Protein AF-A0A7C1P713-F1 (afdb_monomer)

Solvent-accessible surface area (backbone atoms only — not comparable to full-atom values): 8160 Å² total; per-residue (Å²): 109,71,67,54,64,58,42,69,79,60,76,39,74,68,50,52,26,51,31,21,36,51,12,10,54,49,30,40,51,50,20,54,51,49,48,53,58,60,70,48,85,71,76,75,79,78,76,79,73,86,65,94,50,62,65,63,50,50,50,48,59,51,77,70,28,68,65,59,53,52,40,50,74,19,47,47,43,37,54,49,50,52,47,46,72,76,44,74,49,69,68,54,55,52,49,53,51,52,56,51,56,51,51,51,55,52,49,54,51,48,52,53,49,38,49,71,77,44,63,48,66,40,73,63,51,48,37,52,53,49,47,55,52,26,52,53,33,38,53,54,12,52,54,28,35,51,65,30,76,108

Organism: Thermofilum pendens (NCBI:txid2269)

Sequence (150 aa):
FLLGLGLLRFLSDSVLRALSTVGGAALLLYAVLSVRASLSKSSLPQRLEVVRNPVLLGFSLTALNPYFLAWWMTAGLKLIADILAYSSTLGVLTTAYLMHVWMDFLWLSLVAWLAKEGSLRAPTAARYLQFALALVLVYYGVCFLREGLT

Secondary structure (DSSP, 8-state):
-HHHHHHTTT--HHHHHHHHHHHHHHHHHHHHHHHHHHHS-PPPPS-----S-HHHHHHHHHHT-HHHHHHHHTHHHHHHHHHHHH---HHHHHHHHHHHHHHHHHHHHHHHHHHHHTGGGSHHHHHHHHHHHHHHHHHHHHHHHHHHH-

Mean predicted aligned error: 9.44 Å

pLDDT: mean 76.68, std 10.28, range [46.91, 91.19]

Radius of gyration: 17.89 Å; Cα contacts (8 Å, |Δi|>4): 103; chains: 1; bounding box: 43×24×48 Å

Structure (mmCIF, N/CA/C/O backbone):
data_AF-A0A7C1P713-F1
#
_entry.id   AF-A0A7C1P713-F1
#
loop_
_atom_site.group_PDB
_atom_site.id
_atom_site.type_symbol
_atom_site.label_atom_id
_atom_site.label_alt_id
_atom_site.label_comp_id
_atom_site.label_asym_id
_atom_site.label_entity_id
_atom_site.label_seq_id
_atom_site.pdbx_PDB_ins_code
_atom_site.Cartn_x
_atom_site.Cartn_y
_atom_site.Cartn_z
_atom_site.occupancy
_atom_site.B_iso_or_equiv
_atom_site.auth_seq_id
_atom_site.auth_comp_id
_atom_site.auth_asym_id
_atom_site.auth_atom_id
_atom_site.pdbx_PDB_model_num
ATOM 1 N N . PHE A 1 1 ? 14.974 -3.865 -0.789 1.00 52.38 1 PHE A N 1
ATOM 2 C CA . PHE A 1 1 ? 16.369 -3.864 -1.284 1.00 52.38 1 PHE A CA 1
ATOM 3 C C . PHE A 1 1 ? 16.674 -5.075 -2.176 1.00 52.38 1 PHE A C 1
ATOM 5 O O . PHE A 1 1 ? 16.924 -4.874 -3.356 1.00 52.38 1 PHE A O 1
ATOM 12 N N . LEU A 1 2 ? 16.558 -6.320 -1.685 1.00 60.22 2 LEU A N 1
ATOM 13 C CA . LEU A 1 2 ? 16.827 -7.537 -2.483 1.00 60.22 2 LEU A CA 1
ATOM 14 C C . LEU A 1 2 ? 15.914 -7.702 -3.716 1.00 60.22 2 LEU A C 1
ATOM 16 O O . LEU A 1 2 ? 16.402 -8.023 -4.794 1.00 60.22 2 LEU A O 1
ATOM 20 N N . LEU A 1 3 ? 14.615 -7.403 -3.585 1.00 60.34 3 LEU A N 1
ATOM 21 C CA . LEU A 1 3 ? 13.672 -7.433 -4.715 1.00 60.34 3 LEU A CA 1
ATOM 22 C C . LEU A 1 3 ? 14.041 -6.433 -5.823 1.00 60.34 3 LEU A C 1
ATOM 24 O O . LEU A 1 3 ? 13.950 -6.770 -6.995 1.00 60.34 3 LEU A O 1
ATOM 28 N N . GLY A 1 4 ? 14.521 -5.237 -5.464 1.00 59.47 4 GLY A N 1
ATOM 29 C CA . GLY A 1 4 ? 14.943 -4.218 -6.433 1.00 59.47 4 GLY A CA 1
ATOM 30 C C . GLY A 1 4 ? 16.203 -4.616 -7.205 1.00 59.47 4 GLY A C 1
ATOM 31 O O . GLY A 1 4 ? 16.259 -4.432 -8.415 1.00 59.47 4 GLY A O 1
ATOM 32 N N . LEU A 1 5 ? 17.181 -5.238 -6.535 1.00 62.06 5 LEU A N 1
ATOM 33 C CA . LEU A 1 5 ? 18.385 -5.761 -7.192 1.00 62.06 5 LEU A CA 1
ATOM 34 C C . LEU A 1 5 ? 18.073 -6.911 -8.162 1.00 62.06 5 LEU A C 1
ATOM 36 O O . LEU A 1 5 ? 18.678 -6.990 -9.228 1.00 62.06 5 LEU A O 1
ATOM 40 N N . GLY A 1 6 ? 17.114 -7.776 -7.816 1.00 64.00 6 GLY A N 1
ATOM 41 C CA . GLY A 1 6 ? 16.614 -8.810 -8.725 1.00 64.00 6 GLY A CA 1
ATOM 42 C C . GLY A 1 6 ? 15.872 -8.225 -9.930 1.00 64.00 6 GLY A C 1
ATOM 43 O O . GLY A 1 6 ? 16.068 -8.687 -11.052 1.00 64.00 6 GLY A O 1
ATOM 44 N N . LEU A 1 7 ? 15.079 -7.169 -9.716 1.00 63.59 7 LEU A N 1
ATOM 45 C CA . LEU A 1 7 ? 14.299 -6.516 -10.769 1.00 63.59 7 LEU A CA 1
ATOM 46 C C . LEU A 1 7 ? 15.165 -5.798 -11.807 1.00 63.59 7 LEU A C 1
ATOM 48 O O . LEU A 1 7 ? 14.827 -5.815 -12.986 1.00 63.59 7 LEU A O 1
ATOM 52 N N . LEU A 1 8 ? 16.305 -5.231 -11.399 1.00 61.56 8 LEU A N 1
ATOM 53 C CA . LEU A 1 8 ? 17.250 -4.55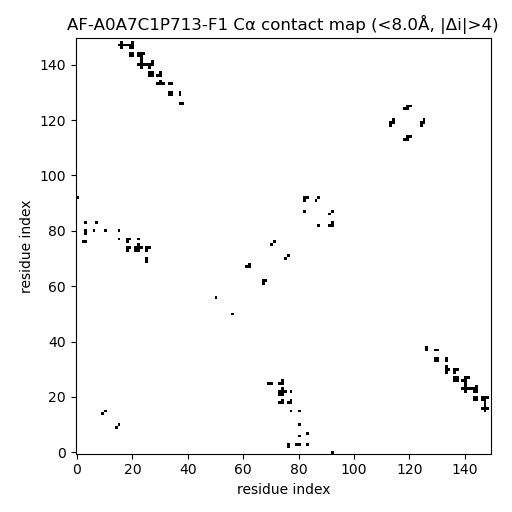9 -12.303 1.00 61.56 8 LEU A CA 1
ATOM 54 C C . LEU A 1 8 ? 17.722 -5.450 -13.463 1.00 61.56 8 LEU A C 1
ATOM 56 O O . LEU A 1 8 ? 18.052 -4.935 -14.526 1.00 61.56 8 LEU A O 1
ATOM 60 N N . ARG A 1 9 ? 17.737 -6.779 -13.286 1.00 62.31 9 ARG A N 1
ATOM 61 C CA . ARG A 1 9 ? 18.112 -7.737 -14.341 1.00 62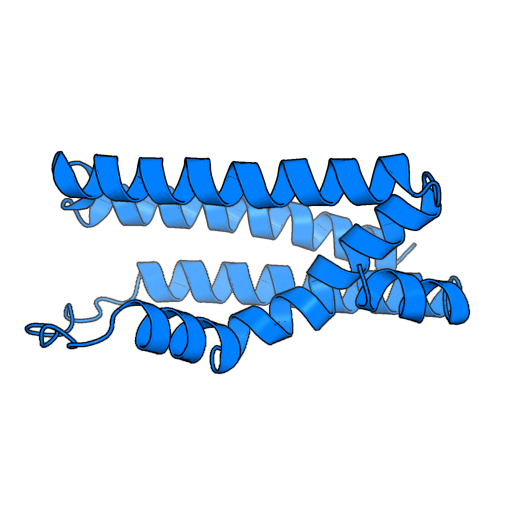.31 9 ARG A CA 1
ATOM 62 C C . ARG A 1 9 ? 17.007 -8.014 -15.363 1.00 62.31 9 ARG A C 1
ATOM 64 O O . ARG A 1 9 ? 17.311 -8.537 -16.428 1.00 62.31 9 ARG A O 1
ATOM 71 N N . PHE A 1 10 ? 15.758 -7.687 -15.041 1.00 65.38 10 PHE A N 1
ATOM 72 C CA . PHE A 1 10 ? 14.573 -8.017 -15.841 1.00 65.38 10 PHE A CA 1
ATOM 73 C C . PHE A 1 10 ? 13.707 -6.790 -16.169 1.00 65.38 10 PHE A C 1
ATOM 75 O O . PHE A 1 10 ? 12.585 -6.944 -16.657 1.00 65.38 10 PHE A O 1
ATOM 82 N N . LEU A 1 11 ? 14.213 -5.577 -15.913 1.00 67.56 11 LEU A N 1
ATOM 83 C CA . LEU A 1 11 ? 13.542 -4.319 -16.234 1.00 67.56 11 LEU A CA 1
ATOM 84 C C . LEU A 1 11 ? 13.431 -4.182 -17.763 1.00 67.56 11 LEU A C 1
ATOM 86 O O . LEU A 1 11 ? 14.362 -3.764 -18.443 1.00 67.56 11 LEU A O 1
ATOM 90 N N . SER A 1 12 ? 12.289 -4.593 -18.302 1.00 74.94 12 SER A N 1
ATOM 91 C CA . SER A 1 12 ? 11.902 -4.419 -19.701 1.00 74.94 12 SER A CA 1
ATOM 92 C C . SER A 1 12 ? 10.512 -3.799 -19.750 1.00 74.94 12 SER A C 1
ATOM 94 O O . SER A 1 12 ? 9.713 -4.008 -18.833 1.00 74.94 12 SER A O 1
ATOM 96 N N . ASP A 1 13 ? 10.189 -3.094 -20.832 1.00 75.56 13 ASP A N 1
ATOM 97 C CA . ASP A 1 13 ? 8.889 -2.424 -20.986 1.00 75.56 13 ASP A CA 1
ATOM 98 C C . ASP A 1 13 ? 7.708 -3.398 -20.858 1.00 75.56 13 ASP A C 1
ATOM 100 O O . ASP A 1 13 ? 6.658 -3.066 -20.310 1.00 75.56 13 ASP A O 1
ATOM 104 N N . SER A 1 14 ? 7.902 -4.648 -21.294 1.00 80.38 14 SER A N 1
ATOM 105 C CA . SER A 1 14 ? 6.901 -5.713 -21.158 1.00 80.38 14 SER A CA 1
ATOM 106 C C . SER A 1 14 ? 6.670 -6.115 -19.698 1.00 80.38 14 SER A C 1
ATOM 108 O O . SER A 1 14 ? 5.527 -6.296 -19.280 1.00 80.38 14 SER A O 1
ATOM 110 N N . VAL A 1 15 ? 7.740 -6.217 -18.901 1.00 78.12 15 VAL A N 1
ATOM 111 C CA . VAL A 1 15 ? 7.649 -6.517 -17.463 1.00 78.12 15 VAL A CA 1
ATOM 112 C C . VAL A 1 15 ? 7.021 -5.348 -16.713 1.00 78.12 15 VAL A C 1
ATOM 114 O O . VAL A 1 15 ? 6.154 -5.572 -15.874 1.00 78.12 15 VAL A O 1
ATOM 117 N N . LEU A 1 16 ? 7.385 -4.107 -17.045 1.00 77.69 16 LEU A N 1
ATOM 118 C CA . LEU A 1 16 ? 6.787 -2.918 -16.435 1.00 77.69 16 LEU A CA 1
ATOM 119 C C . LEU A 1 16 ? 5.276 -2.867 -16.683 1.00 77.69 16 LEU A C 1
ATOM 121 O O . LEU A 1 16 ? 4.518 -2.743 -15.725 1.00 77.69 16 LEU A O 1
ATOM 125 N N . ARG A 1 17 ? 4.818 -3.075 -17.924 1.00 80.94 17 ARG A N 1
ATOM 126 C CA . ARG A 1 17 ? 3.381 -3.137 -18.255 1.00 80.94 17 ARG A CA 1
ATOM 127 C C . ARG A 1 17 ? 2.649 -4.270 -17.530 1.00 80.94 17 ARG A C 1
ATOM 129 O O . ARG A 1 17 ? 1.543 -4.067 -17.022 1.00 80.94 17 ARG A O 1
ATOM 136 N N . ALA A 1 18 ? 3.262 -5.449 -17.425 1.00 82.06 18 ALA A N 1
ATOM 137 C CA . ALA A 1 18 ? 2.698 -6.562 -16.661 1.00 82.06 18 ALA A CA 1
ATOM 138 C C . ALA A 1 18 ? 2.573 -6.223 -15.162 1.00 82.06 18 ALA A C 1
ATOM 140 O O . ALA A 1 18 ? 1.532 -6.466 -14.556 1.00 82.06 18 ALA A O 1
ATOM 141 N N . LEU A 1 19 ? 3.593 -5.601 -14.565 1.00 83.44 19 LEU A N 1
ATOM 142 C CA . LEU A 1 19 ? 3.556 -5.173 -13.165 1.00 83.44 19 LEU A CA 1
ATOM 143 C C . LEU A 1 19 ? 2.521 -4.070 -12.923 1.00 83.44 19 LEU A C 1
ATOM 145 O O . LEU A 1 19 ? 1.816 -4.120 -11.918 1.00 83.44 19 LEU A O 1
ATOM 149 N N . SER A 1 20 ? 2.380 -3.116 -13.846 1.00 81.00 20 SER A N 1
ATOM 150 C CA . SER A 1 20 ? 1.357 -2.066 -13.791 1.00 81.00 20 SER A CA 1
ATOM 151 C C . SER A 1 20 ? -0.058 -2.646 -13.828 1.00 81.00 20 SER A C 1
ATOM 153 O O . SER A 1 20 ? -0.892 -2.318 -12.985 1.00 81.00 20 SER A O 1
ATOM 155 N N . THR A 1 21 ? -0.333 -3.556 -14.767 1.00 82.88 21 THR A N 1
ATOM 156 C CA . THR A 1 21 ? -1.664 -4.165 -14.920 1.00 82.88 21 THR A CA 1
ATOM 157 C C . THR A 1 21 ? -2.027 -5.061 -13.737 1.00 82.88 21 THR A C 1
ATOM 159 O O . THR A 1 21 ? -3.101 -4.906 -13.152 1.00 82.88 21 THR A O 1
ATOM 162 N N . VAL A 1 22 ? -1.121 -5.956 -13.330 1.00 85.25 22 VAL A N 1
ATOM 163 C CA . VAL A 1 22 ? -1.335 -6.861 -12.190 1.00 85.25 22 VAL A CA 1
ATOM 164 C C . VAL A 1 22 ? -1.384 -6.081 -10.872 1.00 85.25 22 VAL A C 1
ATOM 166 O O . VAL A 1 22 ? -2.247 -6.344 -10.036 1.00 85.25 22 VAL A O 1
ATOM 169 N N . GLY A 1 23 ? -0.514 -5.081 -10.702 1.00 81.19 23 GLY A N 1
ATOM 170 C CA . GLY A 1 23 ? -0.516 -4.147 -9.575 1.00 81.19 23 GLY A CA 1
ATOM 171 C C . GLY A 1 23 ? -1.831 -3.390 -9.445 1.00 81.19 23 GLY A C 1
ATOM 172 O O . GLY A 1 23 ? -2.444 -3.402 -8.380 1.00 81.19 23 GLY A O 1
ATOM 173 N N . GLY A 1 24 ? -2.305 -2.787 -10.535 1.00 83.31 24 GLY A N 1
ATOM 174 C CA . GLY A 1 24 ? -3.570 -2.057 -10.557 1.00 83.31 24 GLY A CA 1
ATOM 175 C C . GLY A 1 24 ? -4.780 -2.949 -10.269 1.00 83.31 24 GLY A C 1
ATOM 176 O O . GLY A 1 24 ? -5.619 -2.602 -9.438 1.00 83.31 24 GLY A O 1
ATOM 177 N N . ALA A 1 25 ? -4.840 -4.140 -10.874 1.00 85.19 25 ALA A N 1
ATOM 178 C CA . ALA A 1 25 ? -5.898 -5.114 -10.603 1.00 85.19 25 ALA A CA 1
ATOM 179 C C . ALA A 1 25 ? -5.904 -5.570 -9.133 1.00 85.19 25 ALA A C 1
ATOM 181 O O . ALA A 1 25 ? -6.968 -5.645 -8.511 1.00 85.19 25 ALA A O 1
ATOM 182 N N . ALA A 1 26 ? -4.724 -5.817 -8.555 1.00 83.75 26 ALA A N 1
ATOM 183 C CA . ALA A 1 26 ? -4.591 -6.160 -7.144 1.00 83.75 26 ALA A CA 1
ATOM 184 C C . ALA A 1 26 ? -5.093 -5.023 -6.240 1.00 83.75 26 ALA A C 1
ATOM 186 O O . ALA A 1 26 ? -5.872 -5.284 -5.326 1.00 83.75 26 ALA A O 1
ATOM 187 N N . LEU A 1 27 ? -4.724 -3.765 -6.516 1.00 83.75 27 LEU A N 1
ATOM 188 C CA . LEU A 1 27 ? -5.185 -2.592 -5.757 1.00 83.75 27 LEU A CA 1
ATOM 189 C C . LEU A 1 27 ? -6.710 -2.443 -5.761 1.00 83.75 27 LEU A C 1
ATOM 191 O O . LEU A 1 27 ? -7.310 -2.197 -4.713 1.00 83.75 27 LEU A O 1
ATOM 195 N N . LEU A 1 28 ? -7.348 -2.640 -6.916 1.00 86.88 28 LEU A N 1
ATOM 196 C CA . LEU A 1 28 ? -8.808 -2.607 -7.015 1.00 86.88 28 LEU A CA 1
ATOM 197 C C . LEU A 1 28 ? -9.457 -3.746 -6.227 1.00 86.88 28 LEU A C 1
ATOM 199 O O . LEU A 1 28 ? -10.430 -3.520 -5.504 1.00 86.88 28 LEU A O 1
ATOM 203 N N . LEU A 1 29 ? -8.901 -4.957 -6.313 1.00 86.44 29 LEU A N 1
ATOM 204 C CA . LEU A 1 29 ? -9.369 -6.095 -5.527 1.00 86.44 29 LEU A CA 1
ATOM 205 C C . LEU A 1 29 ? -9.249 -5.808 -4.021 1.00 86.44 29 LEU A C 1
ATOM 207 O O . LEU A 1 29 ? -10.208 -6.026 -3.279 1.00 86.44 29 LEU A O 1
ATOM 211 N N . TYR A 1 30 ? -8.127 -5.238 -3.576 1.00 84.12 30 TYR A N 1
ATOM 212 C CA . TYR A 1 30 ? -7.935 -4.799 -2.193 1.00 84.12 30 TYR A CA 1
ATOM 213 C C . TYR A 1 30 ? -8.949 -3.752 -1.754 1.00 84.12 30 TYR A C 1
ATOM 215 O O . TYR A 1 30 ? -9.494 -3.862 -0.653 1.00 84.12 30 TYR A O 1
ATOM 223 N N . ALA A 1 31 ? -9.233 -2.758 -2.594 1.00 85.06 31 ALA A N 1
ATOM 224 C CA . ALA A 1 31 ? -10.226 -1.739 -2.288 1.00 85.06 31 ALA A CA 1
ATOM 225 C C . ALA A 1 31 ? -11.622 -2.353 -2.110 1.00 85.06 31 ALA A C 1
ATOM 227 O O . ALA A 1 31 ? -12.286 -2.100 -1.103 1.00 85.06 31 ALA A O 1
ATOM 228 N N . VAL A 1 32 ? -12.043 -3.230 -3.030 1.00 85.44 32 VAL A N 1
ATOM 229 C CA . VAL A 1 32 ? -13.340 -3.920 -2.949 1.00 85.44 32 VAL A CA 1
ATOM 230 C C . VAL A 1 32 ? -13.425 -4.784 -1.693 1.00 85.44 32 VAL A C 1
ATOM 232 O O . VAL A 1 32 ? -14.418 -4.717 -0.966 1.00 85.44 32 VAL A O 1
ATOM 235 N N . LEU A 1 33 ? -12.388 -5.572 -1.398 1.00 84.25 33 LEU A N 1
ATOM 236 C CA . LEU A 1 33 ? -12.342 -6.398 -0.190 1.00 84.25 33 LEU A CA 1
ATOM 237 C C . LEU A 1 33 ? -12.377 -5.545 1.084 1.00 84.25 33 LEU A C 1
ATOM 239 O O . LEU A 1 33 ? -13.094 -5.893 2.020 1.00 84.25 33 LEU A O 1
ATOM 243 N N . SER A 1 34 ? -11.684 -4.406 1.103 1.00 81.19 34 SER A N 1
ATOM 244 C CA . SER A 1 34 ? -11.649 -3.484 2.247 1.00 81.19 34 SER A CA 1
ATOM 245 C C . SER A 1 34 ? -13.013 -2.850 2.525 1.00 81.19 34 SER A C 1
ATOM 247 O O . SER A 1 34 ? -13.437 -2.758 3.681 1.00 81.19 34 SER A O 1
ATOM 249 N N . VAL A 1 35 ? -13.744 -2.470 1.473 1.00 83.94 35 VAL A N 1
ATOM 250 C CA . VAL A 1 35 ? -15.113 -1.949 1.595 1.00 83.94 35 VAL A CA 1
ATOM 251 C C . VAL A 1 35 ? -16.069 -3.054 2.048 1.00 83.94 35 VAL A C 1
ATOM 253 O O . VAL A 1 35 ? -16.835 -2.853 2.989 1.00 83.94 35 VAL A O 1
ATOM 256 N N . ARG A 1 36 ? -15.993 -4.252 1.453 1.00 82.31 36 ARG A N 1
ATOM 257 C CA . ARG A 1 36 ? -16.826 -5.401 1.855 1.00 82.31 36 ARG A CA 1
ATOM 258 C C . ARG A 1 36 ? -16.595 -5.797 3.312 1.00 82.31 36 ARG A C 1
ATOM 260 O O . ARG A 1 36 ? -17.563 -6.033 4.031 1.00 82.31 36 ARG A O 1
ATOM 267 N N . ALA A 1 37 ? -15.341 -5.832 3.756 1.00 75.50 37 ALA A N 1
ATOM 268 C CA . ALA A 1 37 ? -14.984 -6.117 5.143 1.00 75.50 37 ALA A CA 1
ATOM 269 C C . ALA A 1 37 ? -15.550 -5.068 6.112 1.00 75.50 37 ALA A C 1
ATOM 271 O O . ALA A 1 37 ? -16.011 -5.426 7.189 1.00 75.50 37 ALA A O 1
ATOM 272 N N . SER A 1 38 ? -15.591 -3.795 5.707 1.00 73.56 38 SER A N 1
ATOM 273 C CA . SER A 1 38 ? -16.147 -2.701 6.520 1.00 73.56 38 SER A CA 1
ATOM 274 C C . SER A 1 38 ? -17.670 -2.730 6.640 1.00 73.56 38 SER A C 1
ATOM 276 O O . SER A 1 38 ? -18.229 -2.218 7.610 1.00 73.56 38 SER A O 1
ATOM 278 N N . LEU A 1 39 ? -18.353 -3.293 5.640 1.00 73.00 39 LEU A N 1
ATOM 279 C CA . LEU A 1 39 ? -19.810 -3.443 5.620 1.00 73.00 39 LEU A CA 1
ATOM 280 C C . LEU A 1 39 ? -20.266 -4.739 6.300 1.00 73.00 39 LEU A C 1
ATOM 282 O O . LEU A 1 39 ? -21.387 -4.810 6.807 1.00 73.00 39 LEU A O 1
ATOM 286 N N . SER A 1 40 ? -19.402 -5.755 6.326 1.00 68.44 40 SER A N 1
ATOM 287 C CA . SER A 1 40 ? -19.643 -6.991 7.057 1.00 68.44 40 SER A CA 1
ATOM 288 C C . SER A 1 40 ? -19.705 -6.703 8.556 1.00 68.44 40 SER A C 1
ATOM 290 O O . SER A 1 40 ? -18.751 -6.204 9.152 1.00 68.44 40 SER A O 1
ATOM 292 N N . LYS A 1 41 ? -20.827 -7.050 9.193 1.00 57.00 41 LYS A N 1
ATOM 293 C CA . LYS A 1 41 ? -20.929 -7.109 10.655 1.00 57.00 41 LYS A CA 1
ATOM 294 C C . LYS A 1 41 ? -20.172 -8.347 11.144 1.00 57.00 41 LYS A C 1
ATOM 296 O O . LYS A 1 41 ? -20.797 -9.316 11.566 1.00 57.00 41 LYS A O 1
ATOM 301 N N . SER A 1 42 ? -18.843 -8.361 11.050 1.00 53.97 42 SER A N 1
ATOM 302 C CA . SER A 1 42 ? -18.085 -9.385 11.760 1.00 53.97 42 SER A CA 1
ATOM 303 C C . SER A 1 42 ? -18.217 -9.108 13.256 1.00 53.97 42 SER A C 1
ATOM 305 O O . SER A 1 42 ? -17.927 -8.017 13.751 1.00 53.97 42 SER A O 1
ATOM 307 N N . SER A 1 43 ? -18.737 -10.091 13.984 1.00 46.91 43 SER A N 1
ATOM 308 C CA . SER A 1 43 ? -18.660 -10.124 15.437 1.00 46.91 43 SER A CA 1
ATOM 309 C C . SER A 1 43 ? -17.190 -10.001 15.826 1.00 46.91 43 SER A C 1
ATOM 311 O O . SER A 1 43 ? -16.379 -10.822 15.392 1.00 46.91 43 SER A O 1
ATOM 313 N N . LEU A 1 44 ? -16.849 -8.962 16.598 1.00 55.28 44 LEU A N 1
ATOM 314 C CA . LEU A 1 44 ? -15.513 -8.794 17.166 1.00 55.28 44 LEU A CA 1
ATOM 315 C C . LEU A 1 44 ? -15.076 -10.136 17.771 1.00 55.28 44 LEU A C 1
ATOM 317 O O . LEU A 1 44 ? -15.847 -10.695 18.559 1.00 55.28 44 LEU A O 1
ATOM 321 N N . PRO A 1 45 ? -13.898 -10.675 17.408 1.00 47.53 45 PRO A N 1
ATOM 322 C CA . PRO A 1 45 ? -13.421 -11.904 18.013 1.00 47.53 45 PRO A CA 1
ATOM 323 C C . PRO A 1 45 ? -13.386 -11.717 19.530 1.00 47.53 45 PRO A C 1
ATOM 325 O O . PRO A 1 45 ? -12.771 -10.792 20.068 1.00 47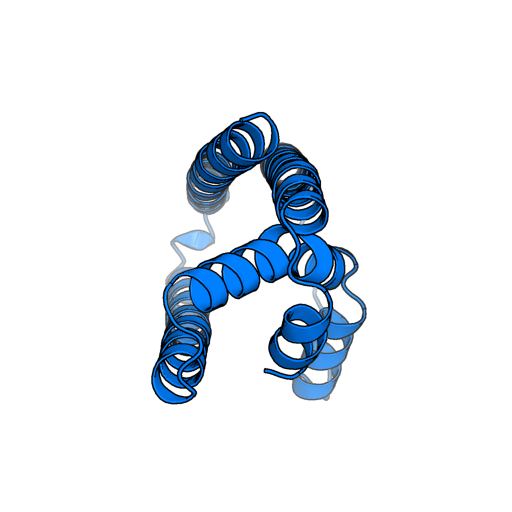.53 45 PRO A O 1
ATOM 328 N N . GLN A 1 46 ? -14.148 -12.573 20.202 1.00 47.66 46 GLN A N 1
ATOM 329 C CA . GLN A 1 46 ? -14.286 -12.620 21.643 1.00 47.66 46 GLN A CA 1
ATOM 330 C C . GLN A 1 46 ? -12.903 -12.901 22.239 1.00 47.66 46 GLN A C 1
ATOM 332 O O . GLN A 1 46 ? -12.298 -13.909 21.902 1.00 47.66 46 GLN A O 1
ATOM 337 N N . ARG A 1 47 ? -12.412 -11.981 23.084 1.00 47.38 47 ARG A N 1
ATOM 338 C CA . ARG A 1 47 ? -11.210 -12.114 23.932 1.00 47.38 47 ARG A CA 1
ATOM 339 C C . ARG A 1 47 ? -10.018 -12.802 23.237 1.00 47.38 47 ARG A C 1
ATOM 341 O O . ARG A 1 47 ? -9.823 -14.006 23.348 1.00 47.38 47 ARG A O 1
ATOM 348 N N . LEU A 1 48 ? -9.164 -12.009 22.590 1.00 58.22 48 LEU A N 1
ATOM 349 C CA . LEU A 1 48 ? -7.829 -12.473 22.204 1.00 58.22 48 LEU A CA 1
ATOM 350 C C . LEU A 1 48 ? -7.054 -12.846 23.476 1.00 58.22 48 LEU A C 1
ATOM 352 O O . LEU A 1 48 ? -6.851 -11.999 24.349 1.00 58.22 48 LEU A O 1
ATOM 356 N N . GLU A 1 49 ? -6.662 -14.114 23.600 1.00 59.56 49 GLU A N 1
ATOM 357 C CA . GLU A 1 49 ? -5.757 -14.550 24.659 1.00 59.56 49 GLU A CA 1
ATOM 358 C C . GLU A 1 49 ? -4.448 -13.762 24.570 1.00 59.56 49 GLU A C 1
ATOM 360 O O . GLU A 1 49 ? -3.918 -13.513 23.485 1.00 59.56 49 GLU A O 1
ATOM 365 N N . VAL A 1 50 ? -3.932 -13.339 25.725 1.00 59.66 50 VAL A N 1
ATOM 366 C CA . VAL A 1 50 ? -2.665 -12.612 25.807 1.00 59.66 50 VAL A CA 1
ATOM 367 C C . VAL A 1 50 ? -1.549 -13.574 25.408 1.00 59.66 50 VAL A C 1
ATOM 369 O O . VAL A 1 50 ? -1.094 -14.396 26.202 1.00 59.66 50 VAL A O 1
ATOM 372 N N . VAL A 1 51 ? -1.128 -13.494 24.146 1.00 61.84 51 VAL A N 1
ATOM 373 C CA . VAL A 1 51 ? -0.063 -14.341 23.616 1.00 61.84 51 VAL A CA 1
ATOM 374 C C . VAL A 1 51 ? 1.258 -13.938 24.262 1.00 61.84 51 VAL A C 1
ATOM 376 O O . VAL A 1 51 ? 1.693 -12.790 24.203 1.00 61.84 51 VAL A O 1
ATOM 379 N N . ARG A 1 52 ? 1.915 -14.927 24.865 1.00 63.16 52 ARG A N 1
ATOM 380 C CA . ARG A 1 52 ? 3.121 -14.788 25.692 1.00 63.16 52 ARG A CA 1
ATOM 381 C C . ARG A 1 52 ? 4.357 -14.266 24.935 1.00 63.16 52 ARG A C 1
ATOM 383 O O . ARG A 1 52 ? 5.323 -13.863 25.573 1.00 63.16 52 ARG A O 1
ATOM 390 N N . ASN A 1 53 ? 4.337 -14.257 23.596 1.00 77.44 53 ASN A N 1
ATOM 391 C CA . ASN A 1 53 ? 5.383 -13.663 22.758 1.00 77.44 53 ASN A CA 1
ATOM 392 C C . ASN A 1 53 ? 4.781 -12.819 21.608 1.00 77.44 53 ASN A C 1
ATOM 394 O O . ASN A 1 53 ? 4.535 -13.344 20.517 1.00 77.44 53 ASN A O 1
ATOM 398 N N . PRO A 1 54 ? 4.551 -11.512 21.830 1.00 72.44 54 PRO A N 1
ATOM 399 C CA . PRO A 1 54 ? 3.961 -10.623 20.827 1.00 72.44 54 PRO A CA 1
ATOM 400 C C . PRO A 1 54 ? 4.848 -10.422 19.587 1.00 72.44 54 PRO A C 1
ATOM 402 O O . PRO A 1 54 ? 4.322 -10.175 18.504 1.00 72.44 54 PRO A O 1
ATOM 405 N N . VAL A 1 55 ? 6.172 -10.588 19.705 1.00 78.62 55 VAL A N 1
ATOM 406 C CA . VAL A 1 55 ? 7.107 -10.464 18.572 1.00 78.62 55 VAL A CA 1
ATOM 407 C C . VAL A 1 55 ? 6.950 -11.640 17.609 1.00 78.62 55 VAL A C 1
ATOM 409 O O . VAL A 1 55 ? 6.820 -11.442 16.403 1.00 78.62 55 VAL A O 1
ATOM 412 N N . LEU A 1 56 ? 6.905 -12.867 18.138 1.00 77.06 56 LEU A N 1
ATOM 413 C CA . LEU A 1 56 ? 6.742 -14.073 17.320 1.00 77.06 56 LEU A CA 1
ATOM 414 C C . LEU A 1 56 ? 5.368 -14.108 16.635 1.00 77.06 56 LEU A C 1
ATOM 416 O O . LEU A 1 56 ? 5.253 -14.522 15.480 1.00 77.06 56 LEU A O 1
ATOM 420 N N . LEU A 1 57 ? 4.335 -13.638 17.343 1.00 76.38 57 LEU A N 1
ATOM 421 C CA . LEU A 1 57 ? 2.988 -13.507 16.801 1.00 76.38 57 LEU A CA 1
ATOM 422 C C . LEU A 1 57 ? 2.947 -12.480 15.665 1.00 76.38 57 LEU A C 1
ATOM 424 O O . LEU A 1 57 ? 2.419 -12.787 14.602 1.00 76.38 57 LEU A O 1
ATOM 428 N N . GLY A 1 58 ? 3.538 -11.297 15.858 1.00 73.81 58 GLY A N 1
ATOM 429 C CA . GLY A 1 58 ? 3.612 -10.263 14.824 1.00 73.81 58 GLY A CA 1
ATOM 430 C C . GLY A 1 58 ? 4.373 -10.726 13.580 1.00 73.81 58 GLY A C 1
ATOM 431 O O . GLY A 1 58 ? 3.898 -10.533 12.459 1.00 73.81 58 GLY A O 1
ATOM 432 N N . PHE A 1 59 ? 5.509 -11.407 13.763 1.00 77.75 59 PHE A N 1
ATOM 433 C CA . PHE A 1 59 ? 6.266 -11.994 12.656 1.00 77.75 59 PHE A CA 1
ATOM 434 C C . PHE A 1 59 ? 5.440 -13.033 11.891 1.00 77.75 59 PHE A C 1
ATOM 436 O O . PHE A 1 59 ? 5.337 -12.954 10.670 1.00 77.75 59 PHE A O 1
ATOM 443 N N . SER A 1 60 ? 4.795 -13.962 12.601 1.00 73.88 60 SER A N 1
ATOM 444 C CA . SER A 1 60 ? 3.972 -15.012 11.987 1.00 73.88 60 SER A CA 1
ATOM 445 C C . SER A 1 60 ? 2.765 -14.425 11.258 1.00 73.88 60 SER A C 1
ATOM 447 O O . SER A 1 60 ? 2.489 -14.805 10.126 1.00 73.88 60 SER A O 1
ATOM 449 N N . LEU A 1 61 ? 2.091 -13.445 11.867 1.00 71.88 61 LEU A N 1
ATOM 450 C CA . LEU A 1 61 ? 0.986 -12.713 11.249 1.00 71.88 61 LEU A CA 1
ATOM 451 C C . LEU A 1 61 ? 1.422 -11.924 10.018 1.00 71.88 61 LEU A C 1
ATOM 453 O O . LEU A 1 61 ? 0.602 -11.720 9.140 1.00 71.88 61 LEU A O 1
ATOM 457 N N . THR A 1 62 ? 2.673 -11.479 9.924 1.00 73.88 62 THR A N 1
ATOM 458 C CA . THR A 1 62 ? 3.158 -10.757 8.738 1.00 73.88 62 THR A CA 1
ATOM 459 C C . THR A 1 62 ? 3.590 -11.732 7.645 1.00 73.88 62 THR A C 1
ATOM 461 O O . THR A 1 62 ? 3.173 -11.602 6.497 1.00 73.88 62 THR A O 1
ATOM 464 N N . ALA A 1 63 ? 4.382 -12.746 8.002 1.00 72.56 63 ALA A N 1
ATOM 465 C CA . ALA A 1 63 ? 4.936 -13.719 7.064 1.00 72.56 63 ALA A CA 1
ATOM 466 C C . ALA A 1 63 ? 3.871 -14.648 6.460 1.00 72.56 63 ALA A C 1
ATOM 468 O O . ALA A 1 63 ? 3.958 -14.995 5.285 1.00 72.56 63 ALA A O 1
ATOM 469 N N . LEU A 1 64 ? 2.859 -15.035 7.243 1.00 74.06 64 LEU A N 1
ATOM 470 C CA . LEU A 1 64 ? 1.775 -15.918 6.799 1.00 74.06 64 LEU A CA 1
ATOM 471 C C . LEU A 1 64 ? 0.567 -15.155 6.255 1.00 74.06 64 LEU A C 1
ATOM 473 O O . LEU A 1 64 ? -0.432 -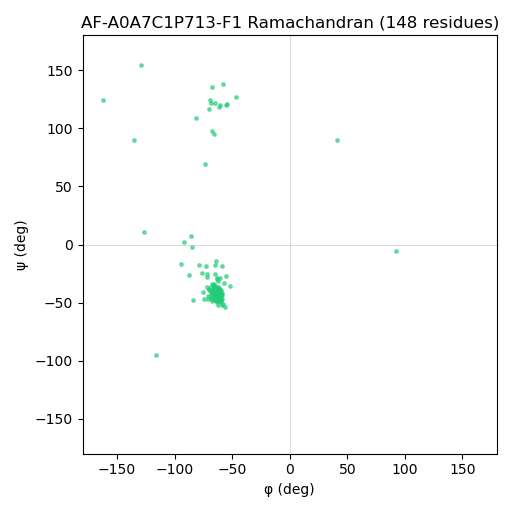15.781 5.907 1.00 74.06 64 LEU A O 1
ATOM 477 N N . ASN A 1 65 ? 0.618 -13.822 6.184 1.00 76.62 65 ASN A N 1
ATOM 478 C CA . ASN A 1 65 ? -0.488 -13.059 5.631 1.00 76.62 65 ASN A CA 1
ATOM 479 C C . ASN A 1 65 ? -0.412 -13.058 4.096 1.00 76.62 65 ASN A C 1
ATOM 481 O O . ASN A 1 65 ? 0.448 -12.375 3.527 1.00 76.62 65 ASN A O 1
ATOM 485 N N . PRO A 1 66 ? -1.328 -13.766 3.405 1.00 72.94 66 PRO A N 1
ATOM 486 C CA . PRO A 1 66 ? -1.318 -13.837 1.947 1.00 72.94 66 PRO A CA 1
ATOM 487 C C . PRO A 1 66 ? -1.485 -12.454 1.311 1.00 72.94 66 PRO A C 1
ATOM 489 O O . PRO A 1 66 ? -0.946 -12.210 0.233 1.00 72.94 66 PRO A O 1
ATOM 492 N N . TYR A 1 67 ? -2.166 -11.527 1.992 1.00 71.69 67 TYR A N 1
ATOM 493 C CA . TYR A 1 67 ? -2.340 -10.166 1.506 1.00 71.69 67 TYR A CA 1
ATOM 494 C C . TYR A 1 67 ? -1.035 -9.362 1.533 1.00 71.69 67 TYR A C 1
ATOM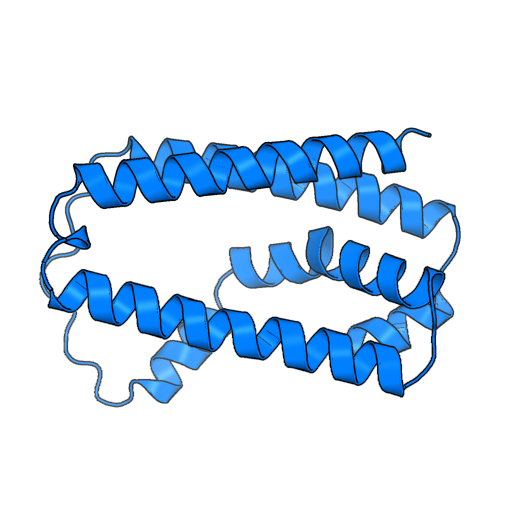 496 O O . TYR A 1 67 ? -0.727 -8.630 0.595 1.00 71.69 67 TYR A O 1
ATOM 504 N N . PHE A 1 68 ? -0.218 -9.531 2.574 1.00 74.56 68 PHE A N 1
ATOM 505 C CA . PHE A 1 68 ? 1.073 -8.847 2.659 1.00 74.56 68 PHE A CA 1
ATOM 506 C C . PHE A 1 68 ? 2.008 -9.283 1.521 1.00 74.56 68 PHE A C 1
ATOM 508 O O . PHE A 1 68 ? 2.613 -8.450 0.847 1.00 74.56 68 PHE A O 1
ATOM 515 N N . LEU A 1 69 ? 2.066 -10.589 1.249 1.00 75.00 69 LEU A N 1
ATOM 516 C CA . LEU A 1 69 ? 2.859 -11.136 0.148 1.00 75.00 69 LEU A CA 1
ATOM 517 C C . LEU A 1 69 ? 2.331 -10.681 -1.217 1.00 75.00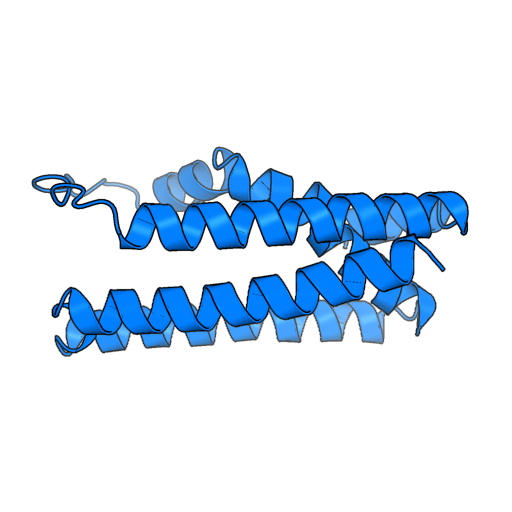 69 LEU A C 1
ATOM 519 O O . LEU A 1 69 ? 3.106 -10.222 -2.056 1.00 75.00 69 LEU A O 1
ATOM 523 N N . ALA A 1 70 ? 1.015 -10.755 -1.434 1.00 75.31 70 ALA A N 1
ATOM 524 C CA . ALA A 1 70 ? 0.403 -10.330 -2.687 1.00 75.31 70 ALA A CA 1
ATOM 525 C C . ALA A 1 70 ? 0.601 -8.827 -2.953 1.00 75.31 70 ALA A C 1
ATOM 527 O O . ALA A 1 70 ? 0.837 -8.448 -4.098 1.00 75.31 70 ALA A O 1
ATOM 528 N N . TRP A 1 71 ? 0.576 -7.970 -1.926 1.00 79.69 71 TRP A N 1
ATOM 529 C CA . TRP A 1 71 ? 0.924 -6.550 -2.063 1.00 79.69 71 TRP A CA 1
ATOM 530 C C . TRP A 1 71 ? 2.350 -6.353 -2.594 1.00 79.69 71 TRP A C 1
ATOM 532 O O . TRP A 1 71 ? 2.552 -5.663 -3.595 1.00 79.69 71 TRP A O 1
ATOM 542 N N . TRP A 1 72 ? 3.338 -6.992 -1.962 1.00 80.69 72 TRP A N 1
ATOM 543 C CA . TRP A 1 72 ? 4.743 -6.862 -2.354 1.00 80.69 72 TRP A CA 1
ATOM 544 C C . TRP A 1 72 ? 5.041 -7.448 -3.735 1.00 80.69 72 TRP A C 1
ATOM 546 O O . TRP A 1 72 ? 5.867 -6.890 -4.453 1.00 80.69 72 TRP A O 1
ATOM 556 N N . MET A 1 73 ? 4.357 -8.525 -4.130 1.00 77.44 73 MET A N 1
ATOM 557 C CA . MET A 1 73 ? 4.512 -9.115 -5.465 1.00 77.44 73 MET A CA 1
ATOM 558 C C . MET A 1 73 ? 3.875 -8.285 -6.585 1.00 77.44 73 MET A C 1
ATOM 560 O O . MET A 1 73 ? 4.210 -8.489 -7.748 1.00 77.44 73 MET A O 1
ATOM 564 N N . THR A 1 74 ? 2.960 -7.370 -6.260 1.00 82.94 74 THR A N 1
ATOM 565 C CA . THR A 1 74 ? 2.186 -6.616 -7.251 1.00 82.94 74 THR A CA 1
ATOM 566 C C . THR A 1 74 ? 2.500 -5.121 -7.162 1.00 82.94 74 THR A C 1
ATOM 568 O O . THR A 1 74 ? 3.498 -4.665 -7.723 1.00 82.94 74 THR A O 1
ATOM 571 N N . ALA A 1 75 ? 1.703 -4.352 -6.419 1.00 81.12 75 ALA A N 1
ATOM 572 C CA . ALA A 1 75 ? 1.851 -2.906 -6.282 1.00 81.12 75 ALA A CA 1
ATOM 573 C C . ALA A 1 75 ? 3.213 -2.494 -5.696 1.00 81.12 75 ALA A C 1
ATOM 575 O O . ALA A 1 75 ? 3.820 -1.531 -6.167 1.00 81.12 75 ALA A O 1
ATOM 576 N N . GLY A 1 76 ? 3.729 -3.246 -4.717 1.00 82.69 76 GLY A N 1
ATOM 577 C CA . GLY A 1 76 ? 5.042 -2.982 -4.127 1.00 82.69 76 GLY A CA 1
ATOM 578 C C . GLY A 1 76 ? 6.175 -3.097 -5.149 1.00 82.69 76 GLY A C 1
ATOM 579 O O . GLY A 1 76 ? 7.082 -2.266 -5.166 1.00 82.69 76 GLY A O 1
ATOM 580 N N . LEU A 1 77 ? 6.098 -4.080 -6.048 1.00 81.25 77 LEU A N 1
ATOM 581 C CA . LEU A 1 77 ? 7.111 -4.282 -7.079 1.00 81.25 77 LEU A CA 1
ATOM 582 C C . LEU A 1 77 ? 7.076 -3.186 -8.146 1.00 81.25 77 LEU A C 1
ATOM 584 O O . LEU A 1 77 ? 8.134 -2.720 -8.564 1.00 81.25 77 LEU A O 1
ATOM 588 N N . LYS A 1 78 ? 5.876 -2.727 -8.526 1.00 82.88 78 LYS A N 1
ATOM 589 C CA . LYS A 1 78 ? 5.694 -1.577 -9.423 1.00 82.88 78 LYS A CA 1
ATOM 590 C C . LYS A 1 78 ? 6.309 -0.304 -8.841 1.00 82.88 78 LYS A C 1
ATOM 592 O O . LYS A 1 78 ? 7.107 0.333 -9.516 1.00 82.88 78 LYS A O 1
ATOM 597 N N . LEU A 1 79 ? 6.029 0.015 -7.576 1.00 82.25 79 LEU A N 1
ATOM 598 C CA . LEU A 1 79 ? 6.607 1.190 -6.909 1.00 82.25 79 LEU A CA 1
ATOM 599 C C . LEU A 1 79 ? 8.140 1.146 -6.886 1.00 82.25 79 LEU A C 1
ATOM 601 O O . LEU A 1 79 ? 8.797 2.151 -7.145 1.00 82.25 79 LEU A O 1
ATOM 605 N N . ILE A 1 80 ? 8.724 -0.024 -6.608 1.00 82.06 80 ILE A N 1
ATOM 606 C CA . ILE A 1 80 ? 10.180 -0.201 -6.674 1.00 82.06 80 ILE A CA 1
ATOM 607 C C . ILE A 1 80 ? 10.683 0.021 -8.104 1.00 82.06 80 ILE A C 1
ATOM 609 O O . ILE A 1 80 ? 11.697 0.691 -8.285 1.00 82.06 80 ILE A O 1
ATOM 613 N N . ALA A 1 81 ? 9.993 -0.522 -9.108 1.00 78.88 81 ALA A N 1
ATOM 614 C CA . ALA A 1 81 ? 10.363 -0.356 -10.509 1.00 78.88 81 ALA A CA 1
ATOM 615 C C . ALA A 1 81 ? 10.335 1.118 -10.945 1.00 78.88 81 ALA A C 1
ATOM 617 O O . ALA A 1 81 ? 11.266 1.563 -11.609 1.00 78.88 81 ALA A O 1
ATOM 618 N N . ASP A 1 82 ? 9.335 1.886 -10.509 1.00 79.94 82 ASP A N 1
ATOM 619 C CA . ASP A 1 82 ? 9.219 3.318 -10.809 1.00 79.94 82 ASP A CA 1
ATOM 620 C C . ASP A 1 82 ? 10.346 4.133 -10.179 1.00 79.94 82 ASP A C 1
ATOM 622 O O . ASP A 1 82 ? 10.946 4.989 -10.828 1.00 79.94 82 ASP A O 1
ATOM 626 N N . ILE A 1 83 ? 10.684 3.832 -8.921 1.00 81.00 83 ILE A N 1
ATOM 627 C CA . ILE A 1 83 ? 11.816 4.463 -8.237 1.00 81.00 83 ILE A CA 1
ATOM 628 C C . ILE A 1 83 ? 13.114 4.168 -8.996 1.00 81.00 83 ILE A C 1
ATOM 630 O O . ILE A 1 83 ? 13.914 5.076 -9.207 1.00 81.00 83 ILE A O 1
ATOM 634 N N . LEU A 1 84 ? 13.307 2.921 -9.440 1.00 77.62 84 LEU A N 1
ATOM 635 C CA . LEU A 1 84 ? 14.480 2.516 -10.218 1.00 77.62 84 LEU A CA 1
ATOM 636 C C . LEU A 1 84 ? 14.538 3.174 -11.600 1.00 77.62 84 LEU A C 1
ATOM 638 O O . LEU A 1 84 ? 15.631 3.516 -12.047 1.00 77.62 84 LEU A O 1
ATOM 642 N N . ALA A 1 85 ? 13.390 3.358 -12.256 1.00 74.81 85 ALA A N 1
ATOM 643 C CA . ALA A 1 85 ? 13.289 4.053 -13.536 1.00 74.81 85 ALA A CA 1
ATOM 644 C C . ALA A 1 85 ? 13.619 5.548 -13.403 1.00 74.81 85 ALA A C 1
ATOM 646 O O . ALA A 1 85 ? 14.234 6.121 -14.299 1.00 74.81 85 ALA A O 1
ATOM 647 N N . TYR A 1 86 ? 13.255 6.173 -12.277 1.00 77.06 86 TYR A N 1
ATOM 648 C CA . TYR A 1 86 ? 13.596 7.567 -11.994 1.00 77.06 86 TYR A CA 1
ATOM 649 C C . TYR A 1 86 ? 15.072 7.742 -11.609 1.00 77.06 86 TYR A C 1
ATOM 651 O O . TYR A 1 86 ? 15.751 8.641 -12.105 1.00 77.06 86 TYR A O 1
ATOM 659 N N . SER A 1 87 ? 15.592 6.896 -10.715 1.00 73.38 87 SER A N 1
ATOM 660 C CA . SER A 1 87 ? 17.004 6.895 -10.333 1.00 73.38 87 SER A CA 1
ATOM 661 C C . SER A 1 87 ? 17.404 5.584 -9.652 1.00 73.38 87 SER A C 1
ATOM 663 O O . SER A 1 87 ? 16.871 5.208 -8.608 1.00 73.38 87 SER A O 1
ATOM 665 N N . SER A 1 88 ? 18.424 4.914 -10.191 1.00 68.81 88 SER A N 1
ATOM 666 C CA . SER A 1 88 ? 18.979 3.678 -9.626 1.00 68.81 88 SER A CA 1
ATOM 667 C C . SER A 1 88 ? 20.050 3.913 -8.549 1.00 68.81 88 SER A C 1
ATOM 669 O O . SER A 1 88 ? 20.694 2.965 -8.093 1.00 68.81 88 SER A O 1
ATOM 671 N N . THR A 1 89 ? 20.275 5.161 -8.120 1.00 77.25 89 THR A N 1
ATOM 672 C CA . THR A 1 89 ? 21.311 5.472 -7.129 1.00 77.25 89 THR A CA 1
ATOM 673 C C . THR A 1 89 ? 20.957 4.885 -5.763 1.00 77.25 89 THR A C 1
ATOM 675 O O . THR A 1 89 ? 19.842 5.039 -5.263 1.00 77.25 89 THR A O 1
ATOM 678 N N . LEU A 1 90 ? 21.948 4.276 -5.104 1.00 74.25 90 LEU A N 1
ATOM 679 C CA . LEU A 1 90 ? 21.805 3.658 -3.782 1.00 74.25 90 LEU A CA 1
ATOM 680 C C . LEU A 1 90 ? 21.170 4.603 -2.741 1.00 74.25 90 LEU A C 1
ATOM 682 O O . LEU A 1 90 ? 20.378 4.168 -1.902 1.00 74.25 90 LEU A O 1
ATOM 686 N N . GLY A 1 91 ? 21.479 5.901 -2.824 1.00 80.38 91 GLY A N 1
ATOM 687 C CA . GLY A 1 91 ? 20.911 6.935 -1.958 1.00 80.38 91 GLY A CA 1
ATOM 688 C C . GLY A 1 91 ? 19.396 7.104 -2.110 1.00 80.38 91 GLY A C 1
ATOM 689 O O . GLY A 1 91 ? 18.701 7.242 -1.103 1.00 80.38 91 GLY A O 1
ATOM 690 N N . VAL A 1 92 ? 18.862 7.013 -3.333 1.00 81.25 92 VAL A N 1
ATOM 691 C CA . VAL A 1 92 ? 17.418 7.140 -3.597 1.00 81.25 92 VAL A CA 1
ATOM 692 C C . VAL A 1 92 ? 16.671 5.918 -3.071 1.00 81.25 92 VAL A C 1
ATOM 694 O O . VAL A 1 92 ? 15.684 6.082 -2.359 1.00 81.25 92 VAL A O 1
ATOM 697 N N . LEU A 1 93 ? 17.177 4.701 -3.311 1.00 78.75 93 LEU A N 1
ATOM 698 C CA . LEU A 1 93 ? 16.564 3.482 -2.763 1.00 78.75 93 LEU A CA 1
ATOM 699 C C . LEU A 1 93 ? 16.548 3.487 -1.232 1.00 78.75 93 LEU A C 1
ATOM 701 O O . LEU A 1 93 ? 15.550 3.106 -0.622 1.00 78.75 93 LEU A O 1
ATOM 705 N N . THR A 1 94 ? 17.659 3.894 -0.615 1.00 81.31 94 THR A N 1
ATOM 706 C CA . THR A 1 94 ? 17.784 3.925 0.848 1.00 81.31 94 THR A CA 1
ATOM 707 C C . THR A 1 94 ? 16.832 4.954 1.445 1.00 81.31 94 THR A C 1
ATOM 709 O O . THR A 1 94 ? 16.126 4.651 2.403 1.00 81.31 94 THR A O 1
ATOM 712 N N . THR A 1 95 ? 16.749 6.141 0.840 1.00 84.12 95 THR A N 1
ATOM 713 C CA . THR A 1 95 ? 15.836 7.201 1.284 1.00 84.12 95 THR A CA 1
ATOM 714 C C . THR A 1 95 ? 14.379 6.789 1.099 1.00 84.12 95 THR A C 1
ATOM 716 O O . THR A 1 95 ? 13.600 6.912 2.037 1.00 84.12 95 THR A O 1
ATOM 719 N N . ALA A 1 96 ? 14.009 6.233 -0.059 1.00 83.94 96 ALA A N 1
ATOM 720 C CA . ALA A 1 96 ? 12.648 5.763 -0.313 1.00 83.94 96 ALA A CA 1
ATOM 721 C C . ALA A 1 96 ? 12.226 4.674 0.684 1.00 83.94 96 ALA A C 1
ATOM 723 O O . ALA A 1 96 ? 11.125 4.725 1.228 1.00 83.94 96 ALA A O 1
ATOM 724 N N . TYR A 1 97 ? 13.123 3.730 0.984 1.00 83.81 97 TYR A N 1
ATOM 725 C CA . TYR A 1 97 ? 12.880 2.714 2.005 1.00 83.81 97 TYR A CA 1
ATOM 726 C C . TYR A 1 97 ? 12.715 3.327 3.400 1.00 83.81 97 TYR A C 1
ATOM 728 O O . TYR A 1 97 ? 11.772 2.982 4.109 1.00 83.81 97 TYR A O 1
ATOM 736 N N . LEU A 1 98 ? 13.593 4.255 3.790 1.00 88.31 98 LEU A N 1
ATOM 737 C CA . LEU A 1 98 ? 13.539 4.891 5.105 1.00 88.31 98 LEU A CA 1
ATOM 738 C C . LEU A 1 98 ? 12.252 5.707 5.287 1.00 88.31 98 LEU A C 1
ATOM 740 O O . LEU A 1 98 ? 11.606 5.601 6.327 1.00 88.31 98 LEU A O 1
ATOM 744 N N . MET A 1 99 ? 11.855 6.468 4.262 1.00 87.94 99 MET A N 1
ATOM 745 C CA . MET A 1 99 ? 10.604 7.231 4.264 1.00 87.94 99 MET A CA 1
ATOM 746 C C . MET A 1 99 ? 9.387 6.309 4.341 1.00 87.94 99 MET A C 1
ATOM 748 O O . MET A 1 99 ? 8.464 6.587 5.100 1.00 87.94 99 MET A O 1
ATOM 752 N N . HIS A 1 100 ? 9.398 5.195 3.607 1.00 85.25 100 HIS A N 1
ATOM 753 C CA . HIS A 1 100 ? 8.317 4.215 3.651 1.00 85.25 100 HIS A CA 1
ATOM 754 C C . HIS A 1 100 ? 8.164 3.594 5.048 1.00 85.25 100 HIS A C 1
ATOM 756 O O . HIS A 1 100 ? 7.089 3.659 5.634 1.00 85.25 100 HIS A O 1
ATOM 762 N N . VAL A 1 101 ? 9.252 3.072 5.623 1.00 87.75 101 VAL A N 1
ATOM 763 C CA . VAL A 1 101 ? 9.224 2.416 6.942 1.00 87.75 101 VAL A CA 1
ATOM 764 C C . VAL A 1 101 ? 8.859 3.394 8.061 1.00 87.75 101 VAL A C 1
ATOM 766 O O . VAL A 1 101 ? 8.134 3.043 8.990 1.00 87.75 101 VAL A O 1
ATOM 769 N N . TRP A 1 102 ? 9.346 4.633 7.991 1.00 89.31 102 TRP A N 1
ATOM 770 C CA . TRP A 1 102 ? 9.024 5.640 8.998 1.00 89.31 102 TRP A CA 1
ATOM 771 C C . TRP A 1 102 ? 7.529 5.992 9.016 1.00 89.31 102 TRP A C 1
ATOM 773 O O . TRP A 1 102 ? 6.944 6.112 10.095 1.00 89.31 102 TRP A O 1
ATOM 783 N N . MET A 1 103 ? 6.898 6.104 7.842 1.00 87.81 103 MET A N 1
ATOM 784 C CA . MET A 1 103 ? 5.458 6.367 7.734 1.00 87.81 103 MET A CA 1
ATOM 785 C C . MET A 1 103 ? 4.626 5.251 8.370 1.00 87.81 103 MET A C 1
ATOM 787 O O . MET A 1 103 ? 3.634 5.544 9.037 1.00 87.81 103 MET A O 1
ATOM 791 N N . ASP A 1 104 ? 5.054 3.994 8.243 1.00 86.88 104 ASP A N 1
ATOM 792 C CA . ASP A 1 104 ? 4.377 2.862 8.879 1.00 86.88 104 ASP A CA 1
ATOM 793 C C . ASP A 1 104 ? 4.419 2.974 10.408 1.00 86.88 104 ASP A C 1
ATOM 795 O O . ASP A 1 104 ? 3.399 2.790 11.076 1.00 86.88 104 ASP A O 1
ATOM 799 N N . PHE A 1 105 ? 5.569 3.345 10.985 1.00 87.38 105 PHE A N 1
ATOM 800 C CA . PHE A 1 105 ? 5.674 3.562 12.431 1.00 87.38 105 PHE A CA 1
ATOM 801 C C . PHE A 1 105 ? 4.813 4.730 12.910 1.00 87.38 105 PHE A C 1
ATOM 803 O O . PHE A 1 105 ? 4.156 4.612 13.950 1.00 87.38 105 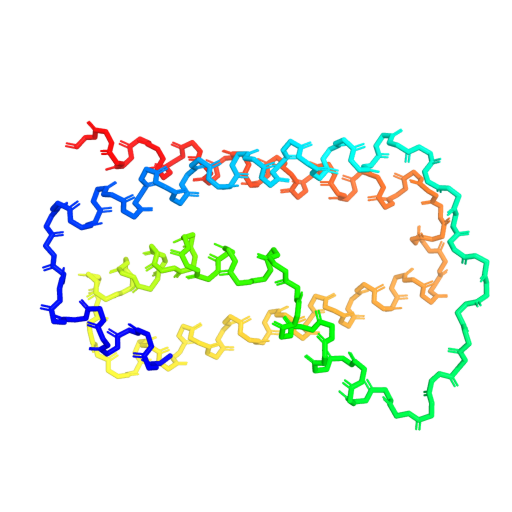PHE A O 1
ATOM 810 N N . LEU A 1 106 ? 4.784 5.835 12.159 1.00 91.19 106 LEU A N 1
ATOM 811 C CA . LEU A 1 106 ? 3.926 6.978 12.464 1.00 91.19 106 LEU A CA 1
ATOM 812 C C . LEU A 1 106 ? 2.447 6.574 12.425 1.00 91.19 106 LEU A C 1
ATOM 814 O O . LEU A 1 106 ? 1.705 6.851 13.368 1.00 91.19 106 LEU A O 1
ATOM 818 N N . TRP A 1 107 ? 2.032 5.878 11.367 1.00 88.62 107 TRP A N 1
ATOM 819 C CA . TRP A 1 107 ? 0.657 5.436 11.171 1.00 88.62 107 TRP A CA 1
ATOM 820 C C . TRP A 1 107 ? 0.201 4.452 12.250 1.00 88.62 107 TRP A C 1
ATOM 822 O O . TRP A 1 107 ? -0.841 4.657 12.871 1.00 88.62 107 TRP A O 1
ATOM 832 N N . LEU A 1 108 ? 0.989 3.412 12.533 1.00 86.12 108 LEU A N 1
ATOM 833 C CA . LEU A 1 108 ? 0.651 2.421 13.558 1.00 86.12 108 LEU A CA 1
ATOM 834 C C . LEU A 1 108 ? 0.580 3.049 14.953 1.00 86.12 108 LEU A C 1
ATOM 836 O O . LEU A 1 108 ? -0.332 2.735 15.720 1.00 86.12 108 LEU A O 1
ATOM 840 N N . SER A 1 109 ? 1.493 3.973 15.266 1.00 86.50 109 SER A N 1
ATOM 841 C CA . SER A 1 109 ? 1.472 4.713 16.534 1.00 86.50 109 SER A CA 1
ATOM 842 C C . SER A 1 109 ? 0.236 5.607 16.642 1.00 86.50 109 SER A C 1
ATOM 844 O O . SER A 1 109 ? -0.418 5.624 17.686 1.00 86.50 109 SER A O 1
ATOM 846 N N . LEU A 1 110 ? -0.131 6.298 15.557 1.00 87.19 110 LEU A N 1
ATOM 847 C CA . LEU A 1 110 ? -1.331 7.131 15.488 1.00 87.19 110 LEU A CA 1
ATOM 848 C C . LEU A 1 110 ? -2.604 6.298 15.679 1.00 87.19 110 LEU A C 1
ATOM 850 O O . LEU A 1 110 ? -3.459 6.662 16.483 1.00 87.19 110 LEU A O 1
ATOM 854 N N . VAL A 1 111 ? -2.726 5.162 14.988 1.00 84.06 111 VAL A N 1
ATOM 855 C CA . VAL A 1 111 ? -3.878 4.257 15.120 1.00 84.06 111 VAL A CA 1
ATOM 856 C C . VAL A 1 111 ? -3.960 3.680 16.534 1.00 84.06 111 VAL A C 1
ATOM 858 O O . VAL A 1 111 ? -5.045 3.648 17.114 1.00 84.06 111 VAL A O 1
ATOM 861 N N . ALA A 1 112 ? -2.832 3.276 17.127 1.00 83.38 112 ALA A N 1
ATOM 862 C CA . ALA A 1 112 ? -2.789 2.790 18.506 1.00 83.38 112 ALA A CA 1
ATOM 863 C C . ALA A 1 112 ? -3.222 3.872 19.510 1.00 83.38 112 ALA A C 1
ATOM 865 O O . ALA A 1 112 ? -3.997 3.594 20.429 1.00 83.38 112 ALA A O 1
ATOM 866 N N . TRP A 1 113 ? -2.771 5.113 19.312 1.00 83.81 113 TRP A N 1
ATOM 867 C CA . TRP A 1 113 ? -3.177 6.255 20.126 1.00 83.81 113 TRP A CA 1
ATOM 868 C C . TRP A 1 113 ? -4.679 6.557 19.979 1.00 83.81 113 TRP A C 1
ATOM 870 O O . TRP A 1 113 ? -5.396 6.596 20.977 1.00 83.81 113 TRP A O 1
ATOM 880 N N . LEU A 1 114 ? -5.197 6.634 18.749 1.00 82.00 114 LEU A N 1
ATOM 881 C CA . LEU A 1 114 ? -6.624 6.845 18.472 1.00 82.00 114 LEU A CA 1
ATOM 882 C C . LEU A 1 114 ? -7.521 5.711 19.010 1.00 82.00 114 LEU A C 1
ATOM 884 O O . LEU A 1 114 ? -8.670 5.949 19.399 1.00 82.00 114 LEU A O 1
ATOM 888 N N . ALA A 1 115 ? -7.013 4.476 19.048 1.00 77.19 115 ALA A N 1
ATOM 889 C CA . ALA A 1 115 ? -7.694 3.335 19.654 1.00 77.19 115 ALA A CA 1
ATOM 890 C C . ALA A 1 115 ? -7.726 3.425 21.190 1.00 77.19 115 ALA A C 1
ATOM 892 O O . ALA A 1 115 ? -8.736 3.067 21.805 1.00 77.19 115 ALA A O 1
ATOM 893 N N . LYS A 1 116 ? -6.655 3.943 21.810 1.00 77.19 116 LYS A N 1
ATOM 894 C CA . LYS A 1 116 ? -6.569 4.193 23.257 1.00 77.19 116 LYS A CA 1
ATOM 895 C C . LYS A 1 116 ? -7.524 5.306 23.702 1.00 77.19 116 LYS A C 1
ATOM 897 O O . LYS A 1 116 ? -8.252 5.104 24.673 1.00 77.19 116 LYS A O 1
ATOM 902 N N . GLU A 1 117 ? -7.551 6.430 22.982 1.00 75.50 117 GLU A N 1
ATOM 903 C CA . GLU A 1 117 ? -8.387 7.612 23.275 1.00 75.50 117 GLU A CA 1
ATOM 904 C C . GLU A 1 117 ? -9.899 7.317 23.142 1.00 75.50 117 GLU A C 1
ATOM 906 O O . GLU A 1 117 ? -10.742 8.043 23.657 1.00 75.50 117 GLU A O 1
ATOM 911 N N . GLY A 1 118 ? -10.266 6.223 22.462 1.00 63.34 118 GLY A N 1
ATOM 912 C CA . GLY A 1 118 ? -11.653 5.794 22.272 1.00 63.34 118 GLY A CA 1
ATOM 913 C C . GLY A 1 118 ? -12.315 6.306 20.990 1.00 63.34 118 GLY A C 1
ATOM 914 O O . GLY A 1 118 ? -13.405 5.845 20.659 1.00 63.34 118 GLY A O 1
ATOM 915 N N . SER A 1 119 ? -11.648 7.170 20.219 1.00 59.53 119 SER A N 1
ATOM 916 C CA . SER A 1 119 ? -12.146 7.703 18.939 1.00 59.53 119 SER A CA 1
ATOM 917 C C . SER A 1 119 ? -12.400 6.598 17.899 1.00 59.53 119 SER A C 1
ATOM 919 O O . SER A 1 119 ? -13.441 6.578 17.241 1.00 59.53 119 SER A O 1
ATOM 921 N N . LEU A 1 120 ? -11.519 5.590 17.828 1.00 58.72 120 LEU A N 1
ATOM 922 C CA . LEU A 1 120 ? -11.696 4.418 16.953 1.00 58.72 120 LEU A CA 1
ATOM 923 C C . LEU A 1 120 ? -12.550 3.293 17.565 1.00 58.72 120 LEU A C 1
ATOM 925 O O . LEU A 1 120 ? -12.805 2.297 16.890 1.00 58.72 120 LEU A O 1
ATOM 929 N N . ARG A 1 121 ? -13.028 3.424 18.815 1.00 58.34 121 ARG A N 1
ATOM 930 C CA . ARG A 1 121 ? -13.979 2.450 19.396 1.00 58.34 121 ARG A CA 1
ATOM 931 C C . ARG A 1 121 ? -15.364 2.572 18.773 1.00 58.34 121 ARG A C 1
ATOM 933 O O . ARG A 1 121 ? -16.113 1.598 18.768 1.00 58.34 121 ARG A O 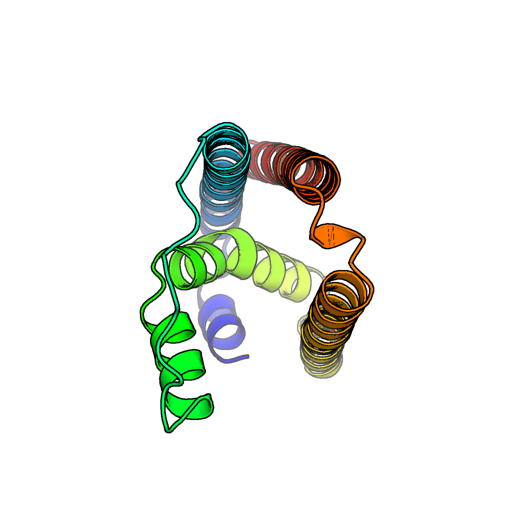1
ATOM 940 N N . ALA A 1 122 ? -15.705 3.748 18.242 1.00 62.88 122 ALA A N 1
ATOM 941 C CA . ALA A 1 122 ? -16.929 3.923 17.484 1.00 62.88 122 ALA A CA 1
ATOM 942 C C . ALA A 1 122 ? -16.793 3.169 16.148 1.00 62.88 122 ALA A C 1
ATOM 944 O O . ALA A 1 122 ? -15.972 3.557 15.311 1.00 62.88 122 ALA A O 1
ATOM 945 N N . PRO A 1 123 ? -17.624 2.142 15.881 1.00 66.75 123 PRO A N 1
ATOM 946 C CA . PRO A 1 123 ? -17.539 1.369 14.642 1.00 66.75 123 PRO A CA 1
ATOM 947 C C . PRO A 1 123 ? -17.729 2.249 13.400 1.00 66.75 123 PRO A C 1
ATOM 949 O O . PRO A 1 123 ? -17.376 1.856 12.296 1.00 66.75 123 PRO A O 1
ATOM 952 N N . THR A 1 124 ? -18.304 3.440 13.549 1.00 71.19 124 THR A N 1
ATOM 953 C CA . THR A 1 124 ? -18.520 4.410 12.472 1.00 71.19 124 THR A CA 1
ATOM 954 C C . THR A 1 124 ? -17.232 5.137 12.057 1.00 71.19 124 THR A C 1
ATOM 956 O O . THR A 1 124 ? -16.998 5.291 10.863 1.00 71.19 124 THR A O 1
ATOM 959 N N . ALA A 1 125 ? -16.365 5.526 13.002 1.00 75.19 125 ALA A N 1
ATOM 960 C CA . ALA A 1 125 ? -15.124 6.249 12.698 1.00 75.19 125 ALA A CA 1
ATOM 961 C C . ALA A 1 125 ? -14.112 5.359 11.958 1.00 75.19 125 ALA A C 1
ATOM 963 O O . ALA A 1 125 ? -13.569 5.755 10.928 1.00 75.19 125 ALA A O 1
ATOM 964 N N . ALA A 1 126 ? -13.939 4.116 12.421 1.00 75.62 126 ALA A N 1
ATOM 965 C CA . ALA A 1 126 ? -13.103 3.126 11.744 1.00 75.62 126 ALA A CA 1
ATOM 966 C C . ALA A 1 126 ? -13.622 2.794 10.331 1.00 75.62 126 ALA A C 1
ATOM 968 O O . ALA A 1 126 ? -12.832 2.671 9.399 1.00 75.62 126 ALA A O 1
ATOM 969 N N . ARG A 1 127 ? -14.951 2.722 10.144 1.00 77.75 127 ARG A N 1
ATOM 970 C CA . ARG A 1 127 ? -15.571 2.511 8.824 1.00 77.75 127 ARG A CA 1
ATOM 971 C C . ARG A 1 127 ? -15.300 3.663 7.855 1.00 77.75 127 ARG A C 1
ATOM 973 O O . ARG A 1 127 ? -14.951 3.398 6.709 1.00 77.75 127 ARG A O 1
ATOM 980 N N . TYR A 1 128 ? -15.425 4.917 8.296 1.00 81.69 128 TYR A N 1
ATOM 981 C CA . TYR A 1 128 ? -15.107 6.071 7.446 1.00 81.69 128 TYR A CA 1
ATOM 982 C C . TYR A 1 128 ? -13.627 6.124 7.078 1.00 81.69 128 TYR A C 1
ATOM 984 O O . TYR A 1 128 ? -13.301 6.362 5.917 1.00 81.69 128 TYR A O 1
ATOM 992 N N . LEU A 1 129 ? -12.740 5.844 8.038 1.00 84.12 129 LEU A N 1
ATOM 993 C CA . LEU A 1 129 ? -11.306 5.779 7.781 1.00 84.12 129 LEU A CA 1
ATOM 994 C C . LEU A 1 129 ? -10.973 4.695 6.749 1.00 84.12 129 LEU A C 1
ATOM 996 O O . LEU A 1 129 ? -10.267 4.966 5.780 1.00 84.12 129 LEU A O 1
ATOM 1000 N N . GLN A 1 130 ? -11.533 3.491 6.906 1.00 81.38 130 GLN A N 1
ATOM 1001 C CA . GLN A 1 130 ? -11.308 2.406 5.953 1.00 81.38 130 GLN A CA 1
ATOM 1002 C C . GLN A 1 130 ? -11.856 2.740 4.560 1.00 81.38 130 GLN A C 1
ATOM 1004 O O . GLN A 1 130 ? -11.220 2.427 3.556 1.00 81.38 130 GLN A O 1
ATOM 1009 N N . PHE A 1 131 ? -13.021 3.387 4.485 1.00 84.50 131 PHE A N 1
ATOM 1010 C CA . PHE A 1 131 ? -13.607 3.807 3.215 1.00 84.50 131 PHE A CA 1
ATOM 1011 C C . PHE A 1 131 ? -12.744 4.861 2.509 1.00 84.50 131 PHE A C 1
ATOM 1013 O O . PHE A 1 131 ? -12.490 4.741 1.312 1.00 84.50 131 PHE A O 1
ATOM 1020 N N . ALA A 1 132 ? -12.232 5.848 3.250 1.00 87.44 132 ALA A N 1
ATOM 1021 C CA . ALA A 1 132 ? -11.318 6.853 2.716 1.00 87.44 132 ALA A CA 1
ATOM 1022 C C . ALA A 1 132 ? -10.027 6.216 2.173 1.00 87.44 132 ALA A C 1
ATOM 1024 O O . ALA A 1 132 ? -9.614 6.520 1.056 1.00 87.44 132 ALA A O 1
ATOM 1025 N N . LEU A 1 133 ? -9.430 5.275 2.912 1.00 87.12 133 LEU A N 1
ATOM 1026 C CA . LEU A 1 133 ? -8.257 4.529 2.444 1.00 87.12 133 LEU A CA 1
ATOM 1027 C C . LEU A 1 133 ? -8.571 3.693 1.196 1.00 87.12 133 LEU A C 1
ATOM 1029 O O . LEU A 1 133 ? -7.784 3.678 0.252 1.00 87.12 133 LEU A O 1
ATOM 1033 N N . ALA A 1 134 ? -9.737 3.045 1.142 1.00 87.06 134 ALA A N 1
ATOM 1034 C CA . ALA A 1 134 ? -10.151 2.280 -0.030 1.00 87.06 134 ALA A CA 1
ATOM 1035 C C . ALA A 1 134 ? -10.293 3.162 -1.282 1.00 87.06 134 ALA A C 1
ATOM 1037 O O . ALA A 1 134 ? -9.884 2.739 -2.359 1.00 87.06 134 ALA A O 1
ATOM 1038 N N . LEU A 1 135 ? -10.802 4.394 -1.155 1.00 89.00 135 LEU A N 1
ATOM 1039 C CA . LEU A 1 135 ? -10.857 5.352 -2.268 1.00 89.00 135 LEU A CA 1
ATOM 1040 C C . LEU A 1 135 ? -9.462 5.708 -2.793 1.00 89.00 135 LEU A C 1
ATOM 1042 O O . LEU A 1 135 ? -9.258 5.754 -4.006 1.00 89.00 135 LEU A O 1
ATOM 1046 N N . VAL A 1 136 ? -8.496 5.908 -1.893 1.00 88.75 136 VAL A N 1
ATOM 1047 C CA . VAL A 1 136 ? -7.096 6.147 -2.272 1.00 88.75 136 VAL A CA 1
ATOM 1048 C C . VAL A 1 136 ? -6.532 4.944 -3.033 1.00 88.75 136 VAL A C 1
ATOM 1050 O O . VAL A 1 136 ? -5.896 5.119 -4.072 1.00 88.75 136 VAL A O 1
ATOM 1053 N N . LEU A 1 137 ? -6.819 3.717 -2.583 1.00 86.00 137 LEU A N 1
ATOM 1054 C CA . LEU A 1 137 ? -6.420 2.501 -3.299 1.00 86.00 137 LEU A CA 1
ATOM 1055 C C . LEU A 1 137 ? -7.058 2.407 -4.691 1.00 86.00 137 LEU A C 1
ATOM 1057 O O . LEU A 1 137 ? -6.374 2.015 -5.633 1.00 86.00 137 LEU A O 1
ATOM 1061 N N . VAL A 1 138 ? -8.334 2.780 -4.843 1.00 89.06 138 VAL A N 1
ATOM 1062 C CA . VAL A 1 138 ? -8.993 2.817 -6.160 1.00 89.06 138 VAL A CA 1
ATOM 1063 C C . VAL A 1 138 ? -8.294 3.805 -7.084 1.00 89.06 138 VAL A C 1
ATOM 1065 O O . VAL A 1 138 ? -7.997 3.454 -8.222 1.00 89.06 138 VAL A O 1
ATOM 1068 N N . TYR A 1 139 ? -7.996 5.010 -6.595 1.00 90.94 139 TYR A N 1
ATOM 1069 C CA . TYR A 1 139 ? -7.297 6.029 -7.374 1.00 90.94 139 TYR A CA 1
ATOM 1070 C C . TYR A 1 139 ? -5.952 5.511 -7.904 1.00 90.94 139 TYR A C 1
ATOM 1072 O O . TYR A 1 139 ? -5.728 5.509 -9.116 1.00 90.94 139 TYR A O 1
ATOM 1080 N N . TYR A 1 140 ? -5.092 4.986 -7.024 1.00 86.50 140 TYR A N 1
ATOM 1081 C CA . TYR A 1 140 ? -3.806 4.424 -7.446 1.00 86.50 1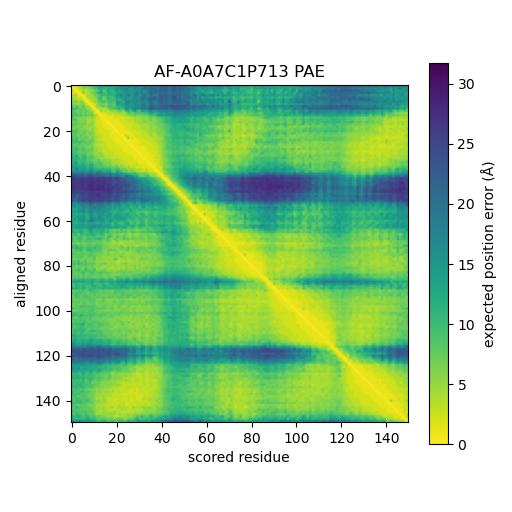40 TYR A CA 1
ATOM 1082 C C . TYR A 1 140 ? -3.965 3.182 -8.331 1.00 86.50 140 TYR A C 1
ATOM 1084 O O . TYR A 1 140 ? -3.208 3.014 -9.285 1.00 86.50 140 TYR A O 1
ATOM 1092 N N . GLY A 1 141 ? -4.977 2.347 -8.077 1.00 85.88 141 GLY A N 1
ATOM 1093 C CA . GLY A 1 141 ? -5.292 1.183 -8.904 1.00 85.88 141 GLY A CA 1
ATOM 1094 C C . GLY A 1 141 ? -5.639 1.554 -10.344 1.00 85.88 141 GLY A C 1
ATOM 1095 O O . GLY A 1 141 ? -5.119 0.949 -11.280 1.00 85.88 141 GLY A O 1
ATOM 1096 N N . VAL A 1 142 ? -6.462 2.588 -10.536 1.00 88.44 142 VAL A N 1
ATOM 1097 C CA . VAL A 1 142 ? -6.812 3.105 -11.868 1.00 88.44 142 VAL A CA 1
ATOM 1098 C C . VAL A 1 142 ? -5.596 3.724 -12.561 1.00 88.44 142 VAL A C 1
ATOM 1100 O O . VAL A 1 142 ? -5.387 3.468 -13.747 1.00 88.44 142 VAL A O 1
ATOM 1103 N N . CYS A 1 143 ? -4.767 4.485 -11.839 1.00 86.50 143 CYS A N 1
ATOM 1104 C CA . CYS A 1 143 ? -3.527 5.039 -12.390 1.00 86.50 143 CYS A CA 1
ATOM 1105 C C . CYS A 1 143 ? -2.589 3.935 -12.898 1.00 86.50 143 CYS A C 1
ATOM 1107 O O . CYS A 1 143 ? -2.126 4.001 -14.035 1.00 86.50 143 CYS A O 1
ATOM 1109 N N . PHE A 1 144 ? -2.387 2.878 -12.108 1.00 83.19 144 PHE A N 1
ATOM 1110 C CA . PHE A 1 144 ? -1.542 1.746 -12.494 1.00 83.19 144 PHE A CA 1
ATOM 1111 C C . PHE A 1 144 ? -2.102 0.997 -13.709 1.00 83.19 144 PHE A C 1
ATOM 1113 O O . PHE A 1 144 ? -1.351 0.633 -14.611 1.00 83.19 144 PHE A O 1
ATOM 1120 N N . LEU A 1 145 ? -3.423 0.812 -13.788 1.00 87.19 145 LEU A N 1
ATOM 1121 C CA . LEU A 1 145 ? -4.047 0.206 -14.968 1.00 87.19 145 LEU A CA 1
ATOM 1122 C C . LEU A 1 145 ? -3.851 1.052 -16.226 1.00 87.19 145 LEU A C 1
ATOM 1124 O O . LEU A 1 145 ? -3.570 0.499 -17.286 1.00 87.19 145 LEU A O 1
ATOM 1128 N N . ARG A 1 146 ? -3.967 2.379 -16.116 1.00 87.25 146 ARG A N 1
ATOM 1129 C CA . ARG A 1 146 ? -3.742 3.283 -17.248 1.00 87.25 146 ARG A CA 1
ATOM 1130 C C . ARG A 1 146 ? -2.310 3.170 -17.763 1.00 87.25 146 ARG A C 1
ATOM 1132 O O . ARG A 1 146 ? -2.129 3.001 -18.961 1.00 87.25 146 ARG A O 1
ATOM 1139 N N . GLU A 1 147 ? -1.329 3.199 -16.865 1.00 81.62 147 GLU A N 1
ATOM 1140 C CA . GLU A 1 147 ? 0.090 3.042 -17.211 1.00 81.62 147 GLU A CA 1
ATOM 1141 C C . GLU A 1 147 ? 0.414 1.670 -17.811 1.00 81.62 147 GLU A C 1
ATOM 1143 O O . GLU A 1 147 ? 1.333 1.548 -18.610 1.00 81.62 147 GLU A O 1
ATOM 1148 N N . GLY A 1 148 ? -0.324 0.623 -17.437 1.00 77.12 148 GLY A N 1
ATOM 1149 C CA . GLY A 1 148 ? -0.150 -0.707 -18.019 1.00 77.12 148 GLY A CA 1
ATOM 1150 C C . GLY A 1 148 ? -0.732 -0.868 -19.427 1.00 77.12 148 GLY A C 1
ATOM 1151 O O . GLY A 1 148 ? -0.290 -1.749 -20.162 1.00 77.12 148 GLY A O 1
ATOM 1152 N N . LEU A 1 149 ? -1.725 -0.049 -19.790 1.00 77.31 149 LEU A N 1
ATOM 1153 C CA . LEU A 1 149 ? -2.449 -0.122 -21.067 1.00 77.31 149 LEU A CA 1
ATOM 1154 C C . LEU A 1 149 ? -1.888 0.815 -22.151 1.00 77.31 149 LEU A C 1
ATOM 1156 O O . LEU A 1 149 ? -2.210 0.626 -23.325 1.00 77.31 149 LEU A O 1
ATOM 1160 N N . THR A 1 150 ? -1.083 1.810 -21.773 1.00 68.75 150 THR A N 1
ATOM 1161 C CA . THR A 1 150 ? -0.387 2.746 -22.679 1.00 68.75 150 THR A CA 1
ATOM 1162 C C . THR A 1 150 ? 1.056 2.323 -22.939 1.00 68.75 150 THR A C 1
ATOM 1164 O O . THR A 1 150 ? 1.533 2.472 -24.082 1.00 68.75 150 THR A O 1
#

InterPro domains:
  IPR001123 Amino acid exporter protein, LeuE-type [PF01810] (2-147)

Foldseek 3Di:
DVLLVVVVVVPDLLVLLVLLQLQLVLLLVVLVVLLVVLVDPDDDPDDDDPPPDVPVVVVCCQVVPPNNVSNCSHNVSNVSSVQVVVPVDPVSVVVVVVVVVVVVVVVVVVVVVCVVVCVVVPSVNVSVVSNVVSVVSNVSSVVSNVSSVD